Protein AF-A0A7C6E0N9-F1 (afdb_monomer_lite)

Secondary structure (DSSP, 8-state):
-HHHHHHHHHHHHHHHHHHHHHHHHHHHHHH-HHHHHHHHHHHHHHTT----HHHHHHHHHHHHHHHHHHHHTT--HHHHHHHHHHHS--HHHHHHHHHHHHHHHHHTT-

Radius of gyration: 22.07 Å; chains: 1; bounding box: 49×41×54 Å

pLDDT: mean 75.36, std 13.11, range [40.03, 96.38]

Foldseek 3Di:
DVVVVVVVVVVVVVVVVVVVVVVVVVCCCVVPVPVCVVVVVVVCVVLVVCCDPVNVVVVVVVLVVQLVVCVVVVHDNVVSVVVSCVVDPDSVVVVVVVVVVVVVVVVVVD

Sequence (110 aa):
MEEERKEEKTVEREVKDVEELKGVLKTVREEVPGLLRDIVGPLKELMGTTLTEEQARERAKAIAAFYKELVASGMKEDVAIELVRSQFISPAELIKSVMSQAQRKREGFE

Structure (mmCIF, N/CA/C/O backbone):
data_AF-A0A7C6E0N9-F1
#
_entry.id   AF-A0A7C6E0N9-F1
#
loop_
_atom_site.group_PDB
_atom_site.id
_atom_site.type_symbol
_atom_site.label_atom_id
_atom_site.label_alt_id
_atom_site.label_comp_id
_atom_site.label_asym_id
_atom_site.label_entity_id
_atom_site.label_seq_id
_atom_site.pdbx_PDB_ins_code
_atom_site.Cartn_x
_atom_site.Cartn_y
_atom_site.Cartn_z
_atom_site.occupancy
_atom_site.B_iso_or_equiv
_atom_site.auth_seq_id
_atom_site.auth_comp_id
_atom_site.auth_asym_id
_atom_site.auth_atom_id
_atom_site.pdbx_PDB_model_num
ATOM 1 N N . MET A 1 1 ? -33.930 -31.566 1.774 1.00 57.81 1 MET A N 1
ATOM 2 C CA . MET A 1 1 ? -34.823 -31.300 2.925 1.00 57.81 1 MET A CA 1
ATOM 3 C C . MET A 1 1 ? -34.127 -31.355 4.284 1.00 57.81 1 MET A C 1
ATOM 5 O O . MET A 1 1 ? -34.161 -30.342 4.967 1.00 57.81 1 MET A O 1
ATOM 9 N N . GLU A 1 2 ? -33.513 -32.462 4.727 1.00 59.03 2 GLU A N 1
ATOM 10 C CA . GLU A 1 2 ? -32.863 -32.494 6.062 1.00 59.03 2 GLU A CA 1
ATOM 11 C C . GLU A 1 2 ? -31.475 -31.818 6.090 1.00 59.03 2 GLU A C 1
ATOM 13 O O . GLU A 1 2 ? -31.108 -31.206 7.091 1.00 59.03 2 GLU A O 1
ATOM 18 N N . GLU A 1 3 ? -30.735 -31.872 4.976 1.00 56.31 3 GLU A N 1
ATOM 19 C CA . GLU A 1 3 ? -29.460 -31.158 4.778 1.00 56.31 3 GLU A CA 1
ATOM 20 C C . GLU A 1 3 ? -29.647 -29.640 4.648 1.00 56.31 3 GLU A C 1
ATOM 22 O O . GLU A 1 3 ? -29.002 -28.893 5.376 1.00 56.31 3 GLU A O 1
ATOM 27 N N . GLU A 1 4 ? -30.607 -29.184 3.836 1.00 56.09 4 GLU A N 1
ATOM 28 C CA . GLU A 1 4 ? -30.934 -27.751 3.680 1.00 56.09 4 GLU A CA 1
ATOM 29 C C . GLU A 1 4 ? -31.324 -27.096 5.017 1.00 56.09 4 GLU A C 1
ATOM 31 O O . GLU A 1 4 ? -30.897 -25.988 5.323 1.00 56.09 4 GLU A O 1
ATOM 36 N N . ARG A 1 5 ? -32.053 -27.818 5.885 1.00 58.91 5 ARG A N 1
ATOM 37 C CA . ARG A 1 5 ? -32.397 -27.348 7.240 1.00 58.91 5 ARG A CA 1
ATOM 38 C C . ARG A 1 5 ? -31.202 -27.274 8.193 1.00 58.91 5 ARG A C 1
ATOM 40 O O . ARG A 1 5 ? -31.269 -26.553 9.191 1.00 58.91 5 ARG A O 1
ATOM 47 N N . LYS A 1 6 ? -30.149 -28.063 7.958 1.00 64.81 6 LYS A N 1
ATOM 48 C CA . LYS A 1 6 ? -28.899 -28.000 8.732 1.00 64.81 6 LYS A CA 1
ATOM 49 C C . LYS A 1 6 ? -28.013 -26.857 8.245 1.00 64.81 6 LYS A C 1
ATOM 51 O O . LYS A 1 6 ? -27.433 -26.178 9.089 1.00 64.81 6 LYS A O 1
ATOM 56 N N . GLU A 1 7 ? -27.947 -26.615 6.939 1.00 59.91 7 GLU A N 1
ATOM 57 C CA . GLU A 1 7 ? -27.246 -25.456 6.375 1.00 59.91 7 GLU A CA 1
ATOM 58 C C . GLU A 1 7 ? -27.890 -24.137 6.813 1.00 59.91 7 GLU A C 1
ATOM 60 O O . GLU A 1 7 ? -27.187 -23.299 7.372 1.00 59.91 7 GLU A O 1
ATOM 65 N N . GLU A 1 8 ? -29.216 -23.981 6.704 1.00 61.94 8 GLU A N 1
ATOM 66 C CA . GLU A 1 8 ? -29.916 -22.765 7.165 1.00 61.94 8 GLU A CA 1
ATOM 67 C C . GLU A 1 8 ? -29.657 -22.469 8.648 1.00 61.94 8 GLU A C 1
ATOM 69 O O . GLU A 1 8 ? -29.326 -21.343 9.014 1.00 61.94 8 GLU A O 1
ATOM 74 N N . LYS A 1 9 ? -29.723 -23.496 9.507 1.00 66.62 9 LYS A N 1
ATOM 75 C CA . LYS A 1 9 ? -29.424 -23.358 10.942 1.00 66.62 9 LYS A CA 1
ATOM 76 C C . LYS A 1 9 ? -27.975 -22.980 11.233 1.00 66.62 9 LYS A C 1
ATOM 78 O O . LYS A 1 9 ? -27.702 -22.392 12.278 1.00 66.62 9 LYS A O 1
ATOM 83 N N . THR A 1 10 ? -27.046 -23.380 10.372 1.00 69.62 10 THR A N 1
ATOM 84 C CA . THR A 1 10 ? -25.619 -23.082 10.539 1.00 69.62 10 THR A CA 1
ATOM 85 C C . THR A 1 10 ? -25.346 -21.640 10.123 1.00 69.62 10 THR A C 1
ATOM 87 O O . THR A 1 10 ? -24.729 -20.902 10.885 1.00 69.62 10 THR A O 1
ATOM 90 N N . VAL A 1 11 ? -25.921 -21.200 9.001 1.00 71.44 11 VAL A N 1
ATOM 91 C CA . VAL A 1 11 ? -25.846 -19.810 8.528 1.00 71.44 11 VAL A CA 1
ATOM 92 C C . VAL A 1 11 ? -26.513 -18.847 9.513 1.00 71.44 11 VAL A C 1
ATOM 94 O O . VAL A 1 11 ? -25.914 -17.836 9.868 1.00 71.44 11 VAL A O 1
ATOM 97 N N . GLU A 1 12 ? -27.703 -19.163 10.037 1.00 71.00 12 GLU A N 1
ATOM 98 C CA . GLU A 1 12 ? -28.349 -18.349 11.083 1.00 71.00 12 GLU A CA 1
ATOM 99 C C . GLU A 1 12 ? -27.453 -18.170 12.311 1.00 71.00 12 GLU A C 1
ATOM 101 O O . GLU A 1 12 ? -27.413 -17.097 12.916 1.00 71.00 12 GLU A O 1
ATOM 106 N N . ARG A 1 13 ? -26.729 -19.227 12.688 1.00 75.31 13 ARG A N 1
ATOM 107 C CA . ARG A 1 13 ? -25.850 -19.215 13.853 1.00 75.31 13 ARG A CA 1
ATOM 108 C C . ARG A 1 13 ? -24.602 -18.369 13.606 1.00 75.31 13 ARG A C 1
ATOM 110 O O . ARG A 1 13 ? -24.269 -17.551 14.454 1.00 75.31 13 ARG A O 1
ATOM 117 N N . GLU A 1 14 ? -23.986 -18.485 12.432 1.00 75.81 14 GLU A N 1
ATOM 118 C CA . GLU A 1 14 ? -22.855 -17.638 12.031 1.00 75.81 14 GLU A CA 1
ATOM 119 C C . GLU A 1 14 ? -23.239 -16.154 11.958 1.00 75.81 14 GLU A C 1
ATOM 121 O O . GLU A 1 14 ? -22.509 -15.294 12.452 1.00 75.81 14 GLU A O 1
ATOM 126 N N . VAL A 1 15 ? -24.410 -15.832 11.397 1.00 75.00 15 VAL A N 1
ATOM 127 C CA . VAL A 1 15 ? -24.916 -14.449 11.341 1.00 75.00 15 VAL A CA 1
ATOM 128 C C . VAL A 1 15 ? -25.132 -13.895 12.750 1.00 75.00 15 VAL A C 1
ATOM 130 O O . VAL A 1 15 ? -24.798 -12.739 13.024 1.00 75.00 15 VAL A O 1
ATOM 133 N N . LYS A 1 16 ? -25.645 -14.724 13.664 1.00 79.50 16 LYS A N 1
ATOM 134 C CA . LYS A 1 16 ? -25.864 -14.344 15.060 1.00 79.50 16 LYS A CA 1
ATOM 135 C C . LYS A 1 16 ? -24.552 -14.072 15.800 1.00 79.50 16 LYS A C 1
ATOM 137 O O . LYS A 1 16 ? -24.465 -13.055 16.484 1.00 79.50 16 LYS A O 1
ATOM 142 N N . ASP A 1 17 ? -23.535 -14.909 15.604 1.00 83.81 17 ASP A N 1
ATOM 143 C CA . ASP A 1 17 ? -22.207 -14.730 16.206 1.00 83.81 17 ASP A CA 1
ATOM 144 C C . ASP A 1 17 ? -21.544 -13.420 15.727 1.00 83.81 17 ASP A C 1
ATOM 146 O O . ASP A 1 17 ? -20.926 -12.692 16.510 1.00 83.81 17 ASP A O 1
ATOM 150 N N . VAL A 1 18 ? -21.719 -13.062 14.449 1.00 83.56 18 VAL A N 1
ATOM 151 C CA . VAL A 1 18 ? -21.201 -11.802 13.886 1.00 83.56 18 VAL A CA 1
ATOM 152 C C . VAL A 1 18 ? -21.932 -10.578 14.445 1.00 83.56 18 VAL A C 1
ATOM 154 O O . VAL A 1 18 ? -21.289 -9.575 14.771 1.00 83.56 18 VAL A O 1
ATOM 157 N N . GLU A 1 19 ? -23.259 -10.628 14.568 1.00 80.06 19 GLU A N 1
ATOM 158 C CA . GLU A 1 19 ? -24.031 -9.521 15.148 1.00 80.06 19 GLU A CA 1
ATOM 159 C C . GLU A 1 19 ? -23.752 -9.349 16.649 1.00 80.06 19 GLU A C 1
ATOM 161 O O . GLU A 1 19 ? -23.664 -8.215 17.128 1.00 80.06 19 GLU A O 1
ATOM 166 N N . GLU A 1 20 ? -23.515 -10.439 17.381 1.00 86.56 20 GLU A N 1
ATOM 167 C CA . GLU A 1 20 ? -23.086 -10.385 18.780 1.00 86.56 20 GLU A CA 1
ATOM 168 C C . GLU A 1 20 ? -21.703 -9.734 18.913 1.00 86.56 20 GLU A C 1
ATOM 170 O O . GLU A 1 20 ? -21.536 -8.773 19.671 1.00 86.56 20 GLU A O 1
ATOM 175 N N . LEU A 1 21 ? -20.731 -10.160 18.099 1.00 86.88 21 LEU A N 1
ATOM 176 C CA . LEU A 1 21 ? -19.400 -9.552 18.061 1.00 86.88 21 LEU A CA 1
ATOM 177 C C . LEU A 1 21 ? -19.464 -8.055 17.723 1.00 86.88 21 LEU A C 1
ATOM 179 O O . LEU A 1 21 ? -18.782 -7.238 18.341 1.00 86.88 21 LEU A O 1
ATOM 183 N N . LYS A 1 22 ? -20.307 -7.665 16.766 1.00 77.75 22 LYS A N 1
ATOM 184 C CA . LYS A 1 22 ? -20.537 -6.260 16.403 1.00 77.75 22 LYS A CA 1
ATOM 185 C C . LYS A 1 22 ? -21.132 -5.461 17.563 1.00 77.75 22 LYS A C 1
ATOM 187 O O . LYS A 1 22 ? -20.737 -4.310 17.757 1.00 77.75 22 LYS A O 1
ATOM 192 N N . GLY A 1 23 ? -22.036 -6.058 18.339 1.00 83.88 23 GLY A N 1
ATOM 193 C CA . GLY A 1 23 ? -22.557 -5.485 19.579 1.00 83.88 23 GLY A CA 1
ATOM 194 C C . GLY A 1 23 ? -21.446 -5.221 20.594 1.00 83.88 23 GLY A C 1
ATOM 195 O O . GLY A 1 23 ? -21.300 -4.092 21.058 1.00 83.88 23 GLY A O 1
ATOM 196 N N . VAL A 1 24 ? -20.593 -6.216 20.848 1.00 86.50 24 VAL A N 1
ATOM 197 C CA . VAL A 1 24 ? -19.435 -6.090 21.751 1.00 86.50 24 VAL A CA 1
ATOM 198 C C . VAL A 1 24 ? -18.491 -4.980 21.289 1.00 86.50 24 VAL A C 1
ATOM 200 O O . VAL A 1 24 ? -18.137 -4.100 22.070 1.00 86.50 24 VAL A O 1
ATOM 203 N N . LEU A 1 25 ? -18.122 -4.962 20.005 1.00 82.75 25 LEU A N 1
ATOM 204 C CA . LEU A 1 25 ? -17.234 -3.939 19.445 1.00 82.75 25 LEU A CA 1
ATOM 205 C C . LEU A 1 25 ? -17.850 -2.532 19.505 1.00 82.75 25 LEU A C 1
ATOM 207 O O . LEU A 1 25 ? -17.126 -1.550 19.680 1.00 82.75 25 LEU A O 1
ATOM 211 N N . LYS A 1 26 ? -19.178 -2.419 19.390 1.00 80.12 26 LYS A N 1
ATOM 212 C CA . LYS A 1 26 ? -19.902 -1.154 19.558 1.00 80.12 26 LYS A CA 1
ATOM 213 C C . LYS A 1 26 ? -19.877 -0.680 21.013 1.00 80.12 26 LYS A C 1
ATOM 215 O O . LYS A 1 26 ? -19.575 0.484 21.247 1.00 80.12 26 LYS A O 1
ATOM 220 N N . THR A 1 27 ? -20.110 -1.559 21.981 1.00 86.56 27 THR A N 1
ATOM 221 C CA . THR A 1 27 ? -20.015 -1.200 23.403 1.00 86.56 27 THR A CA 1
ATOM 222 C C . THR A 1 27 ? -18.589 -0.802 23.780 1.00 86.56 27 THR A C 1
ATOM 224 O O . THR A 1 27 ? -18.386 0.223 24.419 1.00 86.56 27 THR A O 1
ATOM 227 N N . VAL A 1 28 ? -17.577 -1.537 23.307 1.00 81.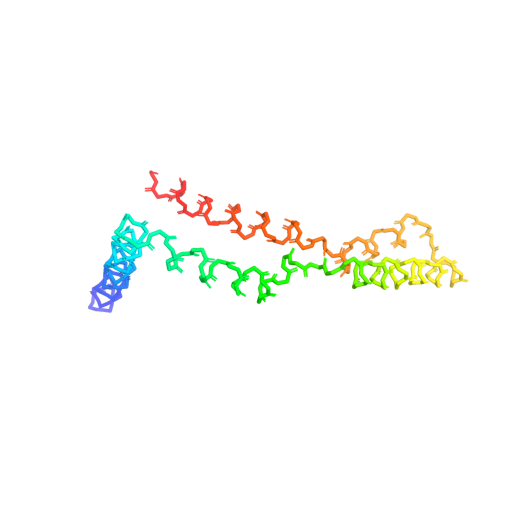44 28 VAL A N 1
ATOM 228 C CA . VAL A 1 28 ? -16.163 -1.179 23.522 1.00 81.44 28 VAL A CA 1
ATOM 229 C C . VAL A 1 28 ? -15.840 0.194 22.921 1.00 81.44 28 VAL A C 1
ATOM 231 O O . VAL A 1 28 ? -15.125 0.980 23.538 1.00 81.44 28 VAL A O 1
ATOM 234 N N . ARG A 1 29 ? -16.400 0.517 21.746 1.00 74.94 29 ARG A N 1
ATOM 235 C CA . ARG A 1 29 ? -16.270 1.841 21.120 1.00 74.94 29 ARG A CA 1
ATOM 236 C C . ARG A 1 29 ? -16.835 2.969 21.979 1.00 74.94 29 ARG A C 1
ATOM 238 O O . ARG A 1 29 ? -16.241 4.045 22.011 1.00 74.94 29 ARG A O 1
ATOM 245 N N . GLU A 1 30 ? -18.014 2.753 22.547 1.00 80.19 30 GLU A N 1
ATOM 246 C CA . GLU A 1 30 ? -18.780 3.768 23.274 1.00 80.19 30 GLU A CA 1
ATOM 247 C C . GLU A 1 30 ? -18.204 3.997 24.674 1.00 80.19 30 GLU A C 1
ATOM 249 O O . GLU A 1 30 ? -17.984 5.142 25.064 1.00 80.19 30 GLU A O 1
ATOM 254 N N . GLU A 1 31 ? -17.871 2.916 25.378 1.00 84.12 31 GLU A N 1
ATOM 255 C CA . GLU A 1 31 ? -17.435 2.958 26.775 1.00 84.12 31 GLU A CA 1
ATOM 256 C C . GLU A 1 31 ? -15.925 3.179 26.926 1.00 84.12 31 GLU A C 1
ATOM 258 O O . GLU A 1 31 ? -15.471 3.782 27.898 1.00 84.12 31 GLU A O 1
ATOM 263 N N . VAL A 1 32 ? -15.116 2.709 25.966 1.00 81.06 32 VAL A N 1
ATOM 264 C CA . VAL A 1 32 ? -13.648 2.796 26.037 1.00 81.06 32 VAL A CA 1
ATOM 265 C C . VAL A 1 32 ? -13.054 3.293 24.712 1.00 81.06 32 VAL A C 1
ATOM 267 O O . VAL A 1 32 ? -12.336 2.567 24.016 1.00 81.06 32 VAL A O 1
ATOM 270 N N . PRO A 1 33 ? -13.274 4.572 24.353 1.00 65.31 33 PRO A N 1
ATOM 271 C CA . PRO A 1 33 ? -12.759 5.144 23.107 1.00 65.31 33 PRO A CA 1
ATOM 272 C C . PRO A 1 33 ? -11.221 5.119 23.002 1.00 65.31 33 PRO A C 1
ATOM 274 O O . PRO A 1 33 ? -10.683 5.150 21.893 1.00 65.31 33 PRO A O 1
ATOM 277 N N . GLY A 1 34 ? -10.508 5.030 24.134 1.00 69.69 34 GLY A N 1
ATOM 278 C CA . GLY A 1 34 ? -9.054 4.832 24.177 1.00 69.69 34 GLY A CA 1
ATOM 279 C C . GLY A 1 34 ? -8.612 3.490 23.586 1.00 69.69 34 GLY A C 1
ATOM 280 O O . GLY A 1 34 ? -7.715 3.468 22.751 1.00 69.69 34 GLY A O 1
ATOM 281 N N . LEU A 1 35 ? -9.326 2.398 23.892 1.00 70.44 35 LEU A N 1
ATOM 282 C CA . LEU A 1 35 ? -8.982 1.050 23.423 1.00 70.44 35 LEU A CA 1
ATOM 283 C C . LEU A 1 35 ? -9.031 0.951 21.893 1.00 70.44 35 LEU A C 1
ATOM 285 O O . LEU A 1 35 ? -8.178 0.331 21.267 1.00 70.44 35 LEU A O 1
ATOM 289 N N . LEU A 1 36 ? -10.019 1.601 21.270 1.00 65.00 36 LEU A N 1
ATOM 290 C CA . LEU A 1 36 ? -10.092 1.670 19.813 1.00 65.00 36 LEU A CA 1
ATOM 291 C C . LEU A 1 36 ? -8.931 2.448 19.207 1.00 65.00 36 LEU A C 1
ATOM 293 O O . LEU A 1 36 ? -8.418 2.032 18.175 1.00 65.00 36 LEU A O 1
ATOM 297 N N . ARG A 1 37 ? -8.519 3.574 19.801 1.00 64.81 37 ARG A N 1
ATOM 298 C CA . ARG A 1 37 ? -7.339 4.304 19.312 1.00 64.81 37 ARG A CA 1
ATOM 299 C C . ARG A 1 37 ? -6.098 3.419 19.369 1.00 64.81 37 ARG A C 1
ATOM 301 O O . ARG A 1 37 ? -5.353 3.380 18.389 1.00 64.81 37 ARG A O 1
ATOM 308 N N . ASP A 1 38 ? -5.961 2.665 20.452 1.00 69.62 38 ASP A N 1
ATOM 309 C CA . ASP A 1 38 ? -4.826 1.780 20.702 1.00 69.62 38 ASP A CA 1
ATOM 310 C C . ASP A 1 38 ? -4.828 0.530 19.806 1.00 69.62 38 ASP A C 1
ATOM 312 O O . ASP A 1 38 ? -3.769 -0.028 19.554 1.00 69.62 38 ASP A O 1
ATOM 316 N N . ILE A 1 39 ? -5.981 0.111 19.267 1.00 69.81 39 ILE A N 1
ATOM 317 C CA . ILE A 1 39 ? -6.104 -1.012 18.314 1.00 69.81 39 ILE A CA 1
ATOM 318 C C . ILE A 1 39 ? -6.024 -0.537 16.853 1.00 69.81 39 ILE A C 1
ATOM 320 O O . ILE A 1 39 ? -5.446 -1.210 15.998 1.00 69.81 39 ILE A O 1
ATOM 324 N N . VAL A 1 40 ? -6.585 0.635 16.542 1.00 65.50 40 VAL A N 1
ATOM 325 C CA . VAL A 1 40 ? -6.623 1.186 15.177 1.00 65.50 40 VAL A CA 1
ATOM 326 C C . VAL A 1 40 ? -5.225 1.559 14.684 1.00 65.50 40 VAL A C 1
ATOM 328 O O . VAL A 1 40 ? -4.962 1.402 13.495 1.00 65.50 40 VAL A O 1
ATOM 331 N N . GLY A 1 41 ? -4.333 2.035 15.558 1.00 67.38 41 GLY A N 1
ATOM 332 C CA . GLY A 1 41 ? -2.931 2.297 15.208 1.00 67.38 41 GLY A CA 1
ATOM 333 C C . GLY A 1 41 ? -2.206 1.035 14.712 1.00 67.38 41 GLY A C 1
ATOM 334 O O . GLY A 1 41 ? -1.831 0.985 13.541 1.00 67.38 41 GLY A O 1
ATOM 335 N N . PRO A 1 42 ? -2.108 -0.022 15.535 1.00 67.12 42 PRO A N 1
ATOM 336 C CA . PRO A 1 42 ? -1.508 -1.297 15.147 1.00 67.12 42 PRO A CA 1
ATOM 337 C C . PRO A 1 42 ? -2.193 -1.961 13.950 1.00 67.12 42 PRO A C 1
ATOM 339 O O . PRO A 1 42 ? -1.524 -2.491 13.070 1.00 67.12 42 PRO A O 1
ATOM 342 N N . LEU A 1 43 ? -3.526 -1.899 13.848 1.00 65.88 43 LEU A N 1
ATOM 343 C CA . LEU A 1 43 ? -4.228 -2.409 12.666 1.00 65.88 43 LEU A CA 1
ATOM 344 C C . LEU A 1 43 ? -3.843 -1.646 11.396 1.00 65.88 43 LEU A C 1
ATOM 346 O O . LEU A 1 43 ? -3.685 -2.258 10.345 1.00 65.88 43 LEU A O 1
ATOM 350 N N . LYS A 1 44 ? -3.679 -0.322 11.464 1.00 60.03 44 LYS A N 1
ATOM 351 C CA . LYS A 1 44 ? -3.231 0.487 10.321 1.00 60.03 44 LYS A CA 1
ATOM 352 C C . LYS A 1 44 ? -1.821 0.119 9.867 1.00 60.03 44 LYS A C 1
ATOM 354 O O . LYS A 1 44 ? -1.581 0.108 8.657 1.00 60.03 44 LYS A O 1
ATOM 359 N N . GLU A 1 45 ? -0.938 -0.201 10.806 1.00 61.72 45 GLU A N 1
ATOM 360 C CA . GLU A 1 45 ? 0.413 -0.697 10.528 1.00 61.72 45 GLU A CA 1
ATOM 361 C C . GLU A 1 45 ? 0.376 -2.094 9.893 1.00 61.72 45 GLU A C 1
ATOM 363 O O . GLU A 1 45 ? 0.973 -2.301 8.837 1.00 61.72 45 GLU A O 1
ATOM 368 N N . LEU A 1 46 ? -0.408 -3.023 10.454 1.00 60.16 46 LEU A N 1
ATOM 369 C CA . LEU A 1 46 ? -0.583 -4.383 9.922 1.00 60.16 46 LEU A CA 1
ATOM 370 C C . LEU A 1 46 ? -1.234 -4.405 8.532 1.00 60.16 46 LEU A C 1
ATOM 372 O O . LEU A 1 46 ? -0.884 -5.228 7.691 1.00 60.16 46 LEU A O 1
ATOM 376 N N . MET A 1 47 ? -2.161 -3.484 8.269 1.00 57.75 47 MET A N 1
ATOM 377 C CA . MET A 1 47 ? -2.796 -3.314 6.959 1.00 57.75 47 MET A CA 1
ATOM 378 C C . MET A 1 47 ? -1.907 -2.553 5.956 1.00 57.75 47 MET A C 1
ATOM 380 O O . MET A 1 47 ? -2.350 -2.273 4.842 1.00 57.75 47 MET A O 1
ATOM 384 N N . GLY A 1 48 ? -0.675 -2.180 6.328 1.00 56.03 48 GLY A N 1
ATOM 385 C CA . GLY A 1 48 ? 0.265 -1.477 5.450 1.00 56.03 48 GLY A CA 1
ATOM 386 C C . GLY A 1 48 ? -0.197 -0.077 5.035 1.00 56.03 48 GLY A C 1
ATOM 387 O O . GLY A 1 48 ? 0.252 0.454 4.020 1.00 56.03 48 GLY A O 1
ATOM 388 N N . THR A 1 49 ? -1.124 0.525 5.789 1.00 56.25 49 THR A N 1
ATOM 389 C CA . THR A 1 49 ? -1.679 1.856 5.478 1.00 56.25 49 THR A CA 1
ATOM 390 C C . THR A 1 49 ? -0.737 2.990 5.872 1.00 56.25 49 THR A C 1
ATOM 392 O O . THR A 1 49 ? -0.850 4.101 5.359 1.00 56.25 49 THR A O 1
ATOM 395 N N . THR A 1 50 ? 0.233 2.700 6.736 1.00 59.53 50 THR A N 1
ATOM 396 C CA . THR A 1 50 ? 1.367 3.564 7.055 1.00 59.53 50 THR A CA 1
ATOM 397 C C . THR A 1 50 ? 2.568 3.132 6.223 1.00 59.53 50 THR A C 1
ATOM 399 O O . THR A 1 50 ? 3.505 2.521 6.728 1.00 59.53 50 THR A O 1
ATOM 402 N N . LEU A 1 51 ? 2.534 3.431 4.924 1.00 62.97 51 LEU A N 1
ATOM 403 C CA . LEU A 1 51 ? 3.751 3.402 4.122 1.00 62.97 51 LEU A CA 1
ATOM 404 C C . LEU A 1 51 ? 4.645 4.524 4.657 1.00 62.97 51 LEU A C 1
ATOM 406 O O . LEU A 1 51 ? 4.271 5.696 4.562 1.00 62.97 51 LEU A O 1
ATOM 410 N N . THR A 1 52 ? 5.781 4.190 5.272 1.00 73.25 52 THR A N 1
ATOM 411 C CA . THR A 1 52 ? 6.713 5.235 5.710 1.00 73.25 52 THR A CA 1
ATOM 412 C C . THR A 1 52 ? 7.180 6.027 4.491 1.00 73.25 52 THR A C 1
ATOM 414 O O . THR A 1 52 ? 7.183 5.523 3.364 1.00 73.25 52 THR A O 1
ATOM 417 N N . GLU A 1 53 ? 7.574 7.286 4.684 1.00 73.81 53 GLU A N 1
ATOM 418 C CA . GLU A 1 53 ? 8.039 8.115 3.568 1.00 73.81 53 GLU A CA 1
ATOM 419 C C . GLU A 1 53 ? 9.218 7.456 2.826 1.00 73.81 53 GLU A C 1
ATOM 421 O O . GLU A 1 53 ? 9.318 7.524 1.603 1.00 73.81 53 GLU A O 1
ATOM 426 N N . GLU A 1 54 ? 10.073 6.744 3.558 1.00 77.75 54 GLU A N 1
ATOM 427 C CA . GLU A 1 54 ? 11.173 5.947 3.018 1.00 77.75 54 GLU A CA 1
ATOM 428 C C . GLU A 1 54 ? 10.682 4.773 2.158 1.00 77.75 54 GLU A C 1
ATOM 430 O O . GLU A 1 54 ? 11.051 4.683 0.986 1.00 77.75 54 GLU A O 1
ATOM 435 N N . GLN A 1 55 ? 9.769 3.945 2.675 1.00 80.31 55 GLN A N 1
ATOM 436 C CA . GLN A 1 55 ? 9.181 2.830 1.923 1.00 80.31 55 GLN A CA 1
ATOM 437 C C . GLN A 1 55 ? 8.442 3.311 0.667 1.00 80.31 55 GLN A C 1
ATOM 439 O O . GLN A 1 55 ? 8.488 2.667 -0.383 1.00 80.31 55 GLN A O 1
ATOM 444 N N . ALA A 1 56 ? 7.781 4.470 0.745 1.00 78.12 56 ALA A N 1
ATOM 445 C CA . ALA A 1 56 ? 7.122 5.094 -0.395 1.00 78.12 56 ALA A CA 1
ATOM 446 C C . ALA A 1 56 ? 8.126 5.497 -1.480 1.00 78.12 56 ALA A C 1
ATOM 448 O O . ALA A 1 56 ? 7.902 5.225 -2.663 1.00 78.12 56 ALA A O 1
ATOM 449 N N . ARG A 1 57 ? 9.252 6.105 -1.086 1.00 80.75 57 ARG A N 1
ATOM 450 C CA . ARG A 1 57 ? 10.325 6.487 -2.012 1.00 80.75 57 ARG A CA 1
ATOM 451 C C . ARG A 1 57 ? 10.996 5.274 -2.643 1.00 80.75 57 ARG A C 1
ATOM 453 O O . ARG A 1 57 ? 11.230 5.288 -3.850 1.00 80.75 57 ARG A O 1
ATOM 460 N N . GLU A 1 58 ? 11.310 4.240 -1.868 1.00 86.44 58 GLU A N 1
ATOM 461 C CA . GLU A 1 58 ? 11.907 3.009 -2.398 1.00 86.44 58 GLU A CA 1
ATOM 462 C C . GLU A 1 58 ? 10.977 2.318 -3.392 1.00 86.44 58 GLU A C 1
ATOM 464 O O . GLU A 1 58 ? 11.392 1.979 -4.502 1.00 86.44 58 GLU A O 1
ATOM 469 N N . ARG A 1 59 ? 9.688 2.214 -3.056 1.00 83.88 59 ARG A N 1
ATOM 470 C CA . ARG A 1 59 ? 8.678 1.661 -3.959 1.00 83.88 59 ARG A CA 1
ATOM 471 C C . ARG A 1 59 ? 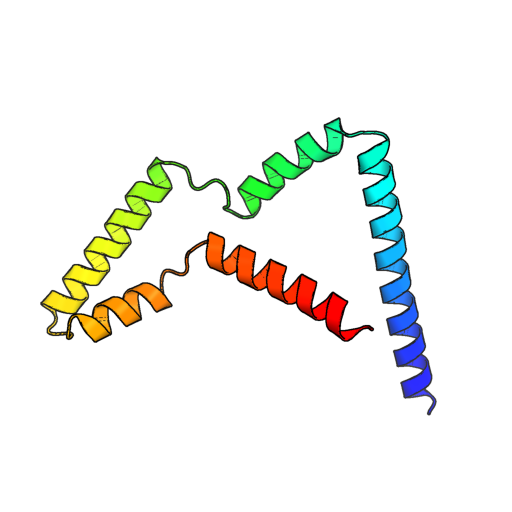8.553 2.477 -5.245 1.00 83.88 59 ARG A C 1
ATOM 473 O O . ARG A 1 59 ? 8.508 1.898 -6.327 1.00 83.88 59 ARG A O 1
ATOM 480 N N . ALA A 1 60 ? 8.538 3.807 -5.156 1.00 85.12 60 ALA A N 1
ATOM 481 C CA . ALA A 1 60 ? 8.500 4.673 -6.334 1.00 85.12 60 ALA A CA 1
ATOM 482 C C . ALA A 1 60 ? 9.739 4.488 -7.228 1.00 85.12 60 ALA A C 1
ATOM 484 O O . ALA A 1 60 ? 9.610 4.428 -8.452 1.00 85.12 60 ALA A O 1
ATOM 485 N N . LYS A 1 61 ? 10.932 4.339 -6.632 1.00 91.56 61 LYS A N 1
ATOM 486 C CA . LYS A 1 61 ? 12.165 4.029 -7.373 1.00 91.56 61 LYS A CA 1
ATOM 487 C C . LYS A 1 61 ? 12.071 2.681 -8.086 1.00 91.56 61 LYS A C 1
ATOM 489 O O . LYS A 1 61 ? 12.431 2.611 -9.257 1.00 91.56 61 LYS A O 1
ATOM 494 N N . ALA A 1 62 ? 11.560 1.648 -7.418 1.00 90.12 62 ALA A N 1
ATOM 495 C CA . ALA A 1 62 ? 11.386 0.322 -8.008 1.00 90.12 62 ALA A CA 1
ATOM 496 C C . ALA A 1 62 ? 10.406 0.343 -9.192 1.00 90.12 62 ALA A C 1
ATOM 498 O O . ALA A 1 62 ? 10.718 -0.183 -10.257 1.00 90.12 62 ALA A O 1
ATOM 499 N N . ILE A 1 63 ? 9.268 1.030 -9.046 1.00 89.94 63 ILE A N 1
ATOM 500 C CA . ILE A 1 63 ? 8.288 1.227 -10.126 1.00 89.94 63 ILE A CA 1
ATOM 501 C C . ILE A 1 63 ? 8.936 1.918 -11.332 1.00 89.94 63 ILE A C 1
ATOM 503 O O . ILE A 1 63 ? 8.763 1.486 -12.471 1.00 89.94 63 ILE A O 1
ATOM 507 N N . ALA A 1 64 ? 9.706 2.981 -11.087 1.00 91.50 64 ALA A N 1
ATOM 508 C CA . ALA A 1 64 ? 10.375 3.728 -12.144 1.00 91.50 64 ALA A CA 1
ATOM 509 C C . ALA A 1 64 ? 11.474 2.910 -12.841 1.00 91.50 64 ALA A C 1
ATOM 511 O O . ALA A 1 64 ? 11.629 3.016 -14.056 1.00 91.50 64 ALA A O 1
ATOM 512 N N . ALA A 1 65 ? 12.237 2.112 -12.090 1.00 94.62 65 ALA A N 1
ATOM 513 C CA . ALA A 1 65 ? 13.249 1.218 -12.645 1.00 94.62 65 ALA A CA 1
ATOM 514 C C . ALA A 1 65 ? 12.605 0.143 -13.529 1.00 94.62 65 ALA A C 1
ATOM 516 O O . ALA A 1 65 ? 12.994 -0.003 -14.684 1.00 94.62 65 ALA A O 1
ATOM 517 N N . PHE A 1 66 ? 11.552 -0.506 -13.030 1.00 92.81 66 PHE A N 1
ATOM 518 C CA . PHE A 1 66 ? 10.810 -1.522 -13.769 1.00 92.81 66 PHE A CA 1
ATOM 519 C C . PHE A 1 66 ? 10.233 -0.969 -15.080 1.00 92.81 66 PHE A C 1
ATOM 521 O O . PHE A 1 66 ? 10.460 -1.542 -16.140 1.00 92.81 66 PHE A O 1
ATOM 528 N N . TYR A 1 67 ? 9.576 0.196 -15.046 1.00 93.50 67 TYR A N 1
ATOM 529 C CA . TYR A 1 67 ? 9.090 0.854 -16.266 1.00 93.50 67 TYR A CA 1
ATOM 530 C C . TYR A 1 67 ? 10.214 1.113 -17.282 1.00 93.50 67 TYR A C 1
ATOM 532 O O . TYR A 1 67 ? 10.062 0.815 -18.467 1.00 93.50 67 TYR A O 1
ATOM 540 N N . LYS A 1 68 ? 11.356 1.647 -16.827 1.00 95.81 68 LYS A N 1
ATOM 541 C CA . LYS A 1 68 ? 12.503 1.933 -17.702 1.00 95.81 68 LYS A CA 1
ATOM 542 C C . LYS A 1 68 ? 13.055 0.672 -18.357 1.00 95.81 68 LYS A C 1
ATOM 544 O O . LYS A 1 68 ? 13.373 0.717 -19.539 1.00 95.81 68 LYS A O 1
ATOM 549 N N . GLU A 1 69 ? 13.161 -0.429 -17.616 1.00 96.25 69 GLU A N 1
ATOM 550 C CA . GLU A 1 69 ? 13.626 -1.711 -18.155 1.00 96.25 69 GLU A CA 1
ATOM 551 C C . GLU A 1 69 ? 12.671 -2.265 -19.214 1.00 96.25 69 GLU A C 1
ATOM 553 O O . GLU A 1 69 ? 13.123 -2.701 -20.273 1.00 96.25 69 GLU A O 1
ATOM 558 N N . LEU A 1 70 ? 11.357 -2.175 -18.985 1.00 95.06 70 LEU A N 1
ATOM 559 C CA . LEU A 1 70 ? 10.357 -2.587 -19.972 1.00 95.06 70 LEU A CA 1
ATOM 560 C C . LEU A 1 70 ? 10.519 -1.808 -21.280 1.00 95.06 70 LEU A C 1
ATOM 562 O O . LEU A 1 70 ? 10.649 -2.414 -22.344 1.00 95.06 70 LEU A O 1
ATOM 566 N N . VAL A 1 71 ? 10.591 -0.478 -21.212 1.00 96.38 71 VAL A N 1
ATOM 567 C CA . VAL A 1 71 ? 10.765 0.360 -22.409 1.00 96.38 71 VAL A CA 1
ATOM 568 C C . VAL A 1 71 ? 12.114 0.089 -23.084 1.00 96.38 71 VAL 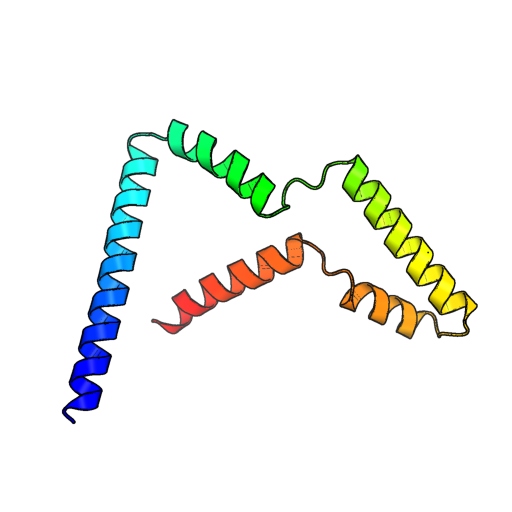A C 1
ATOM 570 O O . VAL A 1 71 ? 12.174 -0.057 -24.304 1.00 96.38 71 VAL A O 1
ATOM 573 N N . ALA A 1 72 ? 13.192 -0.062 -22.308 1.00 96.00 72 ALA A N 1
ATOM 574 C CA . ALA A 1 72 ? 14.520 -0.380 -22.834 1.00 96.00 72 ALA A CA 1
ATOM 575 C C . ALA A 1 72 ? 14.574 -1.747 -23.539 1.00 96.00 72 ALA A C 1
ATOM 577 O O . ALA A 1 72 ? 15.334 -1.916 -24.490 1.00 96.00 72 ALA A O 1
ATOM 578 N N . SER A 1 73 ? 13.743 -2.705 -23.117 1.00 95.94 73 SER A N 1
ATOM 579 C CA . SER A 1 73 ? 13.600 -4.013 -23.772 1.00 95.94 73 SER A CA 1
ATOM 580 C C . SER A 1 73 ? 12.816 -3.972 -25.094 1.00 95.94 73 SER A C 1
ATOM 582 O O . SER A 1 73 ? 12.680 -4.996 -25.762 1.00 95.94 73 SER A O 1
ATOM 584 N N . GLY A 1 74 ? 12.316 -2.798 -25.496 1.00 94.88 74 GLY A N 1
ATOM 585 C CA . GLY A 1 74 ? 11.521 -2.611 -26.709 1.00 94.88 74 GLY A CA 1
ATOM 586 C C . GLY A 1 74 ? 10.012 -2.748 -26.494 1.00 94.88 74 GLY A C 1
ATOM 587 O O . GLY A 1 74 ? 9.262 -2.793 -27.471 1.00 94.88 74 GLY A O 1
ATOM 588 N N . MET A 1 75 ? 9.543 -2.806 -25.241 1.00 94.81 75 MET A N 1
ATOM 589 C CA . MET A 1 75 ? 8.112 -2.746 -24.946 1.00 94.81 75 MET A CA 1
ATOM 590 C C . MET A 1 75 ? 7.575 -1.352 -25.277 1.00 94.81 75 MET A C 1
ATOM 592 O O . MET A 1 75 ? 8.180 -0.340 -24.921 1.00 94.81 75 MET A O 1
ATOM 596 N N . LYS A 1 76 ? 6.417 -1.294 -25.940 1.00 96.19 76 LYS A N 1
ATOM 597 C CA . LYS A 1 76 ? 5.735 -0.021 -26.181 1.00 96.19 76 LYS A CA 1
ATOM 598 C C . LYS A 1 76 ? 5.332 0.623 -24.852 1.00 96.19 76 LYS A C 1
ATOM 600 O O . LYS A 1 76 ? 4.934 -0.069 -23.915 1.00 96.19 76 LYS A O 1
ATOM 605 N N . GLU A 1 77 ? 5.443 1.945 -24.780 1.00 91.12 77 GLU A N 1
ATOM 606 C CA . GLU A 1 77 ? 5.242 2.709 -23.543 1.00 91.12 77 GLU A CA 1
ATOM 607 C C . GLU A 1 77 ? 3.836 2.543 -22.956 1.00 91.12 77 GLU A C 1
ATOM 609 O O . GLU A 1 77 ? 3.685 2.449 -21.740 1.00 91.12 77 GLU A O 1
ATOM 614 N N . ASP A 1 78 ? 2.815 2.450 -23.807 1.00 91.94 78 ASP A N 1
ATOM 615 C CA . ASP A 1 78 ? 1.427 2.193 -23.417 1.00 91.94 78 ASP A CA 1
ATOM 616 C C . ASP A 1 78 ? 1.276 0.843 -22.701 1.00 91.94 78 ASP A C 1
ATOM 618 O O . ASP A 1 78 ? 0.741 0.784 -21.592 1.00 91.94 78 ASP A O 1
ATOM 622 N N . VAL A 1 79 ? 1.838 -0.218 -23.284 1.00 93.25 79 VAL A N 1
ATOM 623 C CA . VAL A 1 79 ? 1.840 -1.570 -22.707 1.00 93.25 79 VAL A CA 1
ATOM 624 C C . VAL A 1 79 ? 2.662 -1.615 -21.415 1.00 93.25 79 VAL A C 1
ATOM 626 O O . VAL A 1 79 ? 2.246 -2.228 -20.432 1.00 93.25 79 VAL A O 1
ATOM 629 N N . ALA A 1 80 ? 3.807 -0.929 -21.372 1.00 92.50 80 ALA A N 1
ATOM 630 C CA . ALA A 1 80 ? 4.650 -0.865 -20.180 1.00 92.50 80 ALA A CA 1
ATOM 631 C C . ALA A 1 80 ? 3.950 -0.137 -19.018 1.00 92.50 80 ALA A C 1
ATOM 633 O O . ALA A 1 80 ? 4.004 -0.602 -17.878 1.00 92.50 80 ALA A O 1
ATOM 634 N N . ILE A 1 81 ? 3.252 0.973 -19.292 1.00 90.81 81 ILE A N 1
ATOM 635 C CA . ILE A 1 81 ? 2.447 1.693 -18.294 1.00 90.81 81 ILE A CA 1
ATOM 636 C C . ILE A 1 81 ? 1.316 0.809 -17.771 1.00 90.81 81 ILE A C 1
ATOM 638 O O . ILE A 1 81 ? 1.064 0.792 -16.563 1.00 90.81 81 ILE A O 1
ATOM 642 N N . GLU A 1 82 ? 0.629 0.085 -18.652 1.00 90.00 82 GLU A N 1
ATOM 643 C CA . GLU A 1 82 ? -0.445 -0.825 -18.258 1.00 90.00 82 GLU A CA 1
ATOM 644 C C . GLU A 1 82 ? 0.081 -1.949 -17.355 1.00 90.00 82 GLU A C 1
ATOM 646 O O . GLU A 1 82 ? -0.474 -2.197 -16.280 1.00 90.00 82 GLU A O 1
ATOM 651 N N . LEU A 1 83 ? 1.210 -2.560 -17.726 1.00 88.56 83 LEU A N 1
ATOM 652 C CA . LEU A 1 83 ? 1.827 -3.628 -16.949 1.00 88.56 83 LEU A CA 1
ATOM 653 C C . LEU A 1 83 ? 2.252 -3.135 -15.562 1.00 88.56 83 LEU A C 1
ATOM 655 O O . LEU A 1 83 ? 1.918 -3.763 -14.556 1.00 88.56 83 LEU A O 1
ATOM 659 N N . VAL A 1 84 ? 2.894 -1.967 -15.485 1.00 89.06 84 VAL A N 1
ATOM 660 C CA . VAL A 1 84 ? 3.250 -1.318 -14.215 1.00 89.06 84 VAL A CA 1
ATOM 661 C C . VAL A 1 84 ? 2.006 -1.075 -13.352 1.00 89.06 84 VAL A C 1
ATOM 663 O O . VAL A 1 84 ? 2.009 -1.402 -12.165 1.00 89.06 84 VAL A O 1
ATOM 666 N N . ARG A 1 85 ? 0.916 -0.551 -13.926 1.00 84.94 85 ARG A N 1
ATOM 667 C CA . ARG A 1 85 ? -0.340 -0.316 -13.192 1.00 84.94 85 ARG A CA 1
ATOM 668 C C . ARG A 1 85 ? -0.968 -1.608 -12.672 1.00 84.94 85 ARG A C 1
ATOM 670 O O . ARG A 1 85 ? -1.494 -1.607 -11.562 1.00 84.94 85 ARG A O 1
ATOM 677 N N . SER A 1 86 ? -0.900 -2.690 -13.447 1.00 82.56 86 SER A N 1
ATOM 678 C CA . SER A 1 86 ? -1.453 -3.993 -13.056 1.00 82.56 86 SER A CA 1
ATOM 679 C C . SER A 1 86 ? -0.688 -4.644 -11.898 1.00 82.56 86 SER A C 1
ATOM 681 O O . SER A 1 86 ? -1.297 -5.266 -11.033 1.00 82.56 86 SER A O 1
ATOM 683 N N . GLN A 1 87 ? 0.638 -4.475 -11.856 1.00 80.62 87 GLN A N 1
ATOM 684 C CA . GLN A 1 87 ? 1.501 -5.112 -10.856 1.00 80.62 87 GLN A CA 1
ATOM 685 C C . GLN A 1 87 ? 1.604 -4.286 -9.570 1.00 80.62 87 GLN A C 1
ATOM 687 O O . GLN A 1 87 ? 1.712 -4.831 -8.473 1.00 80.62 87 GLN A O 1
ATOM 692 N N . PHE A 1 88 ? 1.536 -2.959 -9.680 1.00 76.44 88 PHE A N 1
ATOM 693 C CA . PHE A 1 88 ? 1.670 -2.049 -8.550 1.00 76.44 88 PHE A CA 1
ATOM 694 C C . PHE A 1 88 ? 0.333 -1.384 -8.223 1.00 76.44 88 PHE A C 1
ATOM 696 O O . PHE A 1 88 ? 0.185 -0.167 -8.324 1.00 76.44 88 PHE A O 1
ATOM 703 N N . ILE A 1 89 ? -0.641 -2.183 -7.774 1.00 68.50 89 ILE A N 1
ATOM 704 C CA . ILE A 1 89 ? -1.912 -1.655 -7.265 1.00 68.50 89 ILE A CA 1
ATOM 705 C C . ILE A 1 89 ? -1.624 -0.725 -6.077 1.00 68.50 89 ILE A C 1
ATOM 707 O O . ILE A 1 89 ? -0.872 -1.062 -5.151 1.00 68.50 89 ILE A O 1
ATOM 711 N N . SER A 1 90 ? -2.218 0.470 -6.108 1.00 68.56 90 SER A N 1
ATOM 712 C CA . SER A 1 90 ? -2.169 1.400 -4.981 1.00 68.56 90 SER A CA 1
ATOM 713 C C . SER A 1 90 ? -2.813 0.745 -3.752 1.00 68.56 90 SER A C 1
ATOM 715 O O . SER A 1 90 ? -3.944 0.266 -3.854 1.00 68.56 90 SER A O 1
ATOM 717 N N . PRO A 1 91 ? -2.166 0.754 -2.574 1.00 64.50 91 PRO A N 1
ATOM 718 C CA . PRO A 1 91 ? -2.785 0.283 -1.334 1.00 64.50 91 PRO A CA 1
ATOM 719 C C . PRO A 1 91 ? -4.154 0.929 -1.074 1.00 64.50 91 PRO A C 1
ATOM 721 O O . PRO A 1 91 ? -5.070 0.270 -0.594 1.00 64.50 91 PRO A O 1
ATOM 724 N N . ALA A 1 92 ? -4.330 2.193 -1.476 1.00 63.72 92 ALA A N 1
ATOM 725 C CA . ALA A 1 92 ? -5.609 2.890 -1.380 1.00 63.72 92 ALA A CA 1
ATOM 726 C C . ALA A 1 92 ? -6.698 2.266 -2.271 1.00 63.72 92 ALA A C 1
ATOM 728 O O . ALA A 1 92 ? -7.850 2.186 -1.854 1.00 63.72 92 ALA A O 1
ATOM 729 N N . GLU A 1 93 ? -6.345 1.784 -3.465 1.00 67.62 93 GLU A N 1
ATOM 730 C CA . GLU A 1 93 ? -7.282 1.095 -4.363 1.00 67.62 93 GLU A CA 1
ATOM 731 C C . GLU A 1 93 ? -7.647 -0.302 -3.841 1.00 67.62 93 GLU A C 1
ATOM 733 O O . GLU A 1 93 ? -8.803 -0.703 -3.950 1.00 67.62 93 GLU A O 1
ATOM 738 N N . LEU A 1 94 ? -6.720 -1.017 -3.189 1.00 67.12 94 LEU A N 1
ATOM 739 C CA . LEU A 1 94 ? -7.034 -2.274 -2.490 1.00 67.12 94 LEU A CA 1
ATOM 740 C C . LEU A 1 94 ? -7.996 -2.044 -1.319 1.00 67.12 94 LEU A C 1
ATOM 742 O O . LEU A 1 94 ? -8.994 -2.747 -1.192 1.00 67.12 94 LEU A O 1
ATOM 746 N N . ILE A 1 95 ? -7.743 -1.026 -0.493 1.00 68.00 95 ILE A N 1
ATOM 747 C CA . ILE A 1 95 ? -8.634 -0.669 0.620 1.00 68.00 95 ILE A CA 1
ATOM 748 C C . ILE A 1 95 ? -10.009 -0.277 0.083 1.00 68.00 95 ILE A C 1
ATOM 750 O O . ILE A 1 95 ? -11.026 -0.763 0.570 1.00 68.00 95 ILE A O 1
ATOM 754 N N . LYS A 1 96 ? -10.055 0.553 -0.962 1.00 70.69 96 LYS A N 1
ATOM 755 C CA . LYS A 1 96 ? -11.300 0.952 -1.619 1.00 70.69 96 LYS A CA 1
ATOM 756 C C . LYS A 1 96 ? -12.039 -0.247 -2.206 1.00 70.69 96 LYS A C 1
ATOM 758 O O . LYS A 1 96 ? -13.259 -0.302 -2.083 1.00 70.69 96 LYS A O 1
ATOM 763 N N . SER A 1 97 ? -11.345 -1.220 -2.799 1.00 73.75 97 SER A N 1
ATOM 764 C CA . SER A 1 97 ? -11.985 -2.423 -3.339 1.00 73.75 97 SER A CA 1
ATOM 765 C C . SER A 1 97 ? -12.613 -3.260 -2.222 1.00 73.75 97 SER A C 1
ATOM 767 O O . SER A 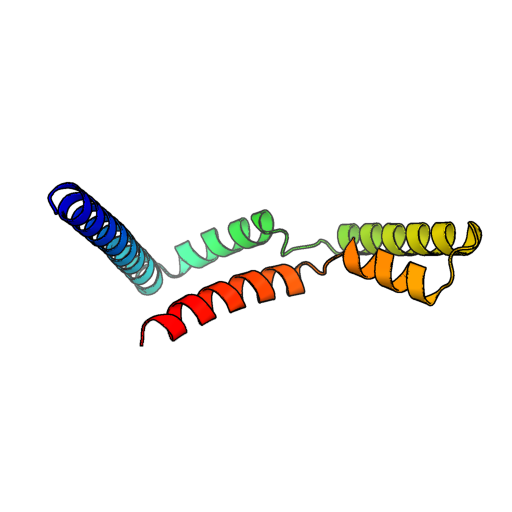1 97 ? -13.801 -3.575 -2.314 1.00 73.75 97 SER A O 1
ATOM 769 N N . VAL A 1 98 ? -11.889 -3.499 -1.123 1.00 74.94 98 VAL A N 1
ATOM 770 C CA . VAL A 1 98 ? -12.378 -4.234 0.054 1.00 74.94 98 VAL A CA 1
ATOM 771 C C . VAL A 1 98 ? -13.548 -3.501 0.716 1.00 74.94 98 VAL A C 1
ATOM 773 O O . VAL A 1 98 ? -14.585 -4.107 0.983 1.00 74.94 98 VAL A O 1
ATOM 776 N N . MET A 1 99 ? -13.439 -2.183 0.914 1.00 71.56 99 MET A N 1
ATOM 777 C CA . MET A 1 99 ? -14.523 -1.363 1.467 1.00 71.56 99 MET A CA 1
ATOM 778 C C . MET A 1 99 ? -15.751 -1.352 0.547 1.00 71.56 99 MET A C 1
ATOM 78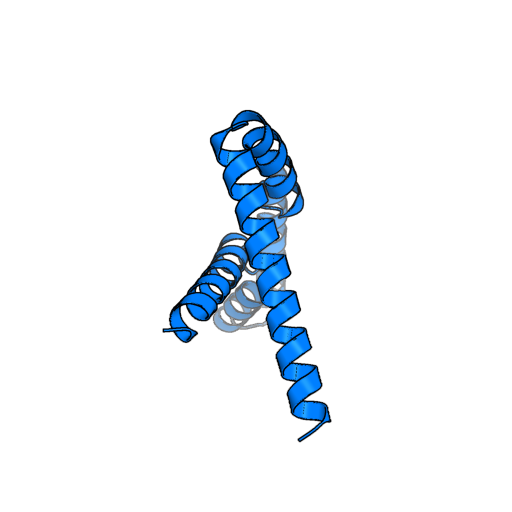0 O O . MET A 1 99 ? -16.874 -1.505 1.022 1.00 71.56 99 MET A O 1
ATOM 784 N N . SER A 1 100 ? -15.553 -1.250 -0.771 1.00 74.75 100 SER A N 1
ATOM 785 C CA . SER A 1 100 ? -16.648 -1.274 -1.750 1.00 74.75 100 SER A CA 1
ATOM 786 C C . SER A 1 100 ? -17.326 -2.643 -1.855 1.00 74.75 100 SER A C 1
ATOM 788 O O . SER A 1 100 ? -18.514 -2.716 -2.162 1.00 74.75 100 SER A O 1
ATOM 790 N N . GLN A 1 101 ? -16.601 -3.739 -1.611 1.00 73.75 101 GLN A N 1
ATOM 791 C CA . GLN A 1 101 ? -17.192 -5.073 -1.521 1.00 73.75 101 GLN A CA 1
ATOM 792 C C . GLN A 1 101 ? -17.987 -5.238 -0.226 1.00 73.75 101 GLN A C 1
ATOM 794 O O . GLN A 1 101 ? -19.091 -5.777 -0.259 1.00 73.75 101 GLN A O 1
ATOM 799 N N . ALA A 1 102 ? -17.478 -4.719 0.894 1.00 70.88 102 ALA A N 1
ATOM 800 C CA . ALA A 1 102 ? -18.200 -4.711 2.161 1.00 70.88 102 ALA A CA 1
ATOM 801 C C . ALA A 1 102 ? -19.494 -3.872 2.094 1.00 70.88 102 ALA A C 1
ATOM 803 O O . ALA A 1 102 ? -20.504 -4.268 2.673 1.00 70.88 102 ALA A O 1
ATOM 804 N N . GLN A 1 103 ? -19.494 -2.751 1.358 1.00 71.06 103 GLN A N 1
ATOM 805 C CA . GLN A 1 103 ? -20.696 -1.943 1.103 1.00 71.06 103 GLN A CA 1
ATOM 806 C C . GLN A 1 103 ? -21.683 -2.641 0.161 1.00 71.06 103 GLN A C 1
ATOM 808 O O . GLN A 1 103 ? -22.860 -2.732 0.491 1.00 71.06 103 GLN A O 1
ATOM 813 N N . ARG A 1 104 ? -21.218 -3.229 -0.948 1.00 68.00 104 ARG A N 1
ATOM 814 C CA . ARG A 1 104 ? -22.097 -3.975 -1.867 1.00 68.00 104 ARG A CA 1
ATOM 815 C C . ARG A 1 104 ? -22.760 -5.191 -1.220 1.00 68.00 104 ARG A C 1
ATOM 817 O O . ARG A 1 104 ? -23.904 -5.494 -1.531 1.00 68.00 104 ARG A O 1
ATOM 824 N N . LYS A 1 105 ? -22.086 -5.857 -0.275 1.00 57.59 105 LYS A N 1
ATOM 825 C CA . LYS A 1 105 ? -22.690 -6.936 0.527 1.00 57.59 105 LYS A CA 1
ATOM 826 C C . LYS A 1 105 ? -23.785 -6.449 1.487 1.00 57.59 105 LYS A C 1
ATOM 828 O O . LYS A 1 105 ? -24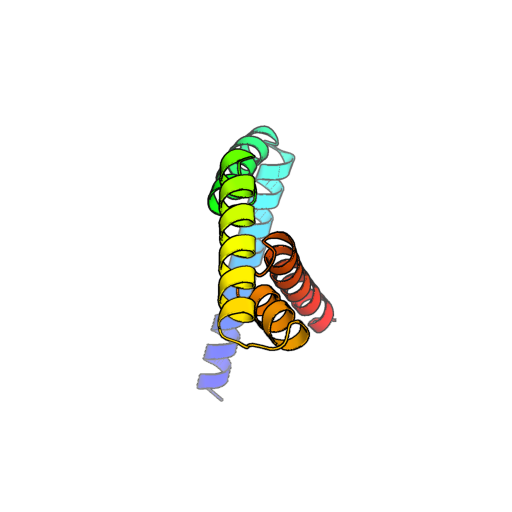.622 -7.255 1.868 1.00 57.59 105 LYS A O 1
ATOM 833 N N . ARG A 1 106 ? -23.779 -5.169 1.881 1.00 52.72 106 ARG A N 1
ATOM 834 C CA . ARG A 1 106 ? -24.857 -4.552 2.677 1.00 52.72 106 ARG A CA 1
ATOM 835 C C . ARG A 1 106 ? -26.043 -4.110 1.821 1.00 52.72 106 ARG A C 1
ATOM 837 O O . ARG A 1 106 ? -27.160 -4.196 2.299 1.00 52.72 106 ARG A O 1
ATOM 844 N N . GLU A 1 107 ? -25.802 -3.674 0.586 1.00 53.88 107 GLU A N 1
ATOM 845 C CA . GLU A 1 107 ? -26.856 -3.232 -0.347 1.00 53.88 107 GLU A CA 1
ATOM 846 C C . GLU A 1 107 ? -27.555 -4.397 -1.076 1.00 53.88 107 GLU A C 1
ATOM 848 O O . GLU A 1 107 ? -28.663 -4.237 -1.563 1.00 53.88 107 GLU A O 1
ATOM 853 N N . GLY A 1 108 ? -26.945 -5.587 -1.137 1.00 48.84 108 GLY A N 1
ATOM 854 C CA . GLY A 1 108 ? -27.573 -6.804 -1.679 1.00 48.84 108 GLY A CA 1
ATOM 855 C C . GLY A 1 108 ? -28.457 -7.579 -0.690 1.00 48.84 108 GLY A C 1
ATOM 856 O O . GLY A 1 108 ? -28.820 -8.715 -0.982 1.00 48.84 108 GLY A O 1
ATOM 857 N N . PHE A 1 109 ? -28.734 -7.005 0.485 1.00 48.75 109 PHE A N 1
ATOM 858 C CA . PHE A 1 109 ? -29.567 -7.577 1.553 1.00 48.75 109 PHE A CA 1
ATOM 859 C C . PHE A 1 109 ? -30.791 -6.695 1.890 1.00 48.75 109 PHE A C 1
ATOM 861 O O . PHE A 1 109 ? -31.402 -6.894 2.941 1.00 48.75 109 PHE A O 1
ATOM 868 N N . GLU A 1 110 ? -31.149 -5.745 1.016 1.00 40.03 110 GLU A N 1
ATOM 869 C CA . GLU A 1 110 ? -32.446 -5.040 1.034 1.00 40.03 110 GLU A CA 1
ATOM 870 C C . GLU A 1 110 ? -33.427 -5.630 0.014 1.00 40.03 110 GLU A C 1
ATOM 872 O O . GLU A 1 110 ? -32.999 -5.930 -1.126 1.00 40.03 110 GLU A O 1
#